Protein AF-A0A117PY84-F1 (afdb_monomer_lite)

Secondary structure (DSSP, 8-state):
------TT-------HHHHHHHHHHHHHHHHHHHHHHHHHHHHTTT-B-TTS-BSS-----PPP-------S---PPPP---PPPP--

Organism: NCBI:txid67386

pLDDT: mean 72.51, std 17.55, range [40.28, 96.12]

Radius of gyration: 22.88 Å; chains: 1; bounding box: 48×20×75 Å

Sequence (88 aa):
MPSVVNADGGIESGSLNDEIVRDGARRMLAAALEAEVNQHIAELASEQDERGHRMVARDGHHRPRTVVRRWSSSPAARPGCRRPRGRG

Foldseek 3Di:
DDDDDDPPRDDVDDDPVNVVVVVVVVVVVVVVVVVVLVVVCVVQVPPADPVRHRPDDDPDDDDDDPPPPDPDDDDDDDDDDDDDDDDD

Structure (mmCIF, N/CA/C/O backbone):
data_AF-A0A117PY84-F1
#
_entry.id   AF-A0A117PY84-F1
#
loop_
_atom_site.group_PDB
_atom_site.id
_atom_site.type_symbol
_atom_site.label_atom_id
_atom_site.label_alt_id
_atom_site.label_comp_id
_atom_site.label_asym_id
_atom_site.label_entity_id
_atom_site.label_seq_id
_atom_site.pdbx_PDB_ins_code
_atom_site.Cartn_x
_atom_site.Cartn_y
_atom_site.Cartn_z
_atom_site.occupancy
_atom_site.B_iso_or_equiv
_atom_site.auth_seq_id
_atom_site.auth_comp_id
_atom_site.auth_asym_id
_atom_site.auth_atom_id
_atom_site.pdbx_PDB_model_num
ATOM 1 N N . MET A 1 1 ? 23.979 4.956 -38.504 1.00 41.78 1 MET A N 1
ATOM 2 C CA . MET A 1 1 ? 24.409 4.705 -37.115 1.00 41.78 1 MET A CA 1
ATOM 3 C C . MET A 1 1 ? 25.310 5.837 -36.643 1.00 41.78 1 MET A C 1
ATOM 5 O O . MET A 1 1 ? 26.483 5.822 -36.992 1.00 41.78 1 MET A O 1
ATOM 9 N N . PRO A 1 2 ? 24.789 6.822 -35.900 1.00 43.06 2 PRO A N 1
ATOM 10 C CA . PRO A 1 2 ? 25.590 7.682 -35.042 1.00 43.06 2 PRO A CA 1
ATOM 11 C C . PRO A 1 2 ? 25.538 7.139 -33.606 1.00 43.06 2 PRO A C 1
ATOM 13 O O . PRO A 1 2 ? 24.482 7.162 -32.982 1.00 43.06 2 PRO A O 1
ATOM 16 N N . SER A 1 3 ? 26.661 6.646 -33.083 1.00 45.97 3 SER A N 1
ATOM 17 C CA . SER A 1 3 ? 26.799 6.462 -31.635 1.00 45.97 3 SER A CA 1
ATOM 18 C C . SER A 1 3 ? 27.442 7.721 -31.076 1.00 45.97 3 SER A C 1
ATOM 20 O O . SER A 1 3 ? 28.582 8.026 -31.423 1.00 45.97 3 SER A O 1
ATOM 22 N N . VAL A 1 4 ? 26.724 8.449 -30.225 1.00 50.56 4 VAL A N 1
ATOM 23 C CA . VAL A 1 4 ? 27.374 9.360 -29.277 1.00 50.56 4 VAL A CA 1
ATOM 24 C C . VAL A 1 4 ? 27.921 8.526 -28.117 1.00 50.56 4 VAL A C 1
ATOM 26 O O . VAL A 1 4 ? 27.392 7.452 -27.824 1.00 50.56 4 VAL A O 1
ATOM 29 N N . VAL A 1 5 ? 29.033 8.975 -27.541 1.00 41.84 5 VAL A N 1
ATOM 30 C CA . VAL A 1 5 ? 29.700 8.355 -26.392 1.00 41.84 5 VAL A CA 1
ATOM 31 C C . VAL A 1 5 ? 30.268 9.496 -25.556 1.00 41.84 5 VAL A C 1
ATOM 33 O O . VAL A 1 5 ? 31.138 10.226 -26.037 1.00 41.84 5 VAL A O 1
ATOM 36 N N . ASN A 1 6 ? 29.789 9.676 -24.327 1.00 51.03 6 ASN A N 1
ATOM 37 C CA . ASN A 1 6 ? 30.382 10.612 -23.381 1.00 51.03 6 ASN A CA 1
ATOM 38 C C . ASN A 1 6 ? 31.631 10.001 -22.730 1.00 51.03 6 ASN A C 1
ATOM 40 O O . ASN A 1 6 ? 31.716 8.799 -22.477 1.00 51.03 6 ASN A O 1
ATOM 44 N N . ALA A 1 7 ? 32.607 10.857 -22.423 1.00 54.88 7 ALA A N 1
ATOM 45 C CA . ALA A 1 7 ? 33.941 10.458 -21.966 1.00 54.88 7 ALA A CA 1
ATOM 46 C C . ALA A 1 7 ? 33.992 9.776 -20.576 1.00 54.88 7 ALA A C 1
ATOM 48 O O . ALA A 1 7 ? 35.072 9.395 -20.136 1.00 54.88 7 ALA A O 1
ATOM 49 N N . ASP A 1 8 ? 32.848 9.619 -19.902 1.00 52.53 8 ASP A N 1
ATOM 50 C CA . ASP A 1 8 ? 32.713 9.055 -18.549 1.00 52.53 8 ASP A CA 1
ATOM 51 C C . ASP A 1 8 ? 32.216 7.588 -18.545 1.00 52.53 8 ASP A C 1
ATOM 53 O O . ASP A 1 8 ? 32.153 6.942 -17.503 1.00 52.53 8 ASP A O 1
ATOM 57 N N . GLY A 1 9 ? 31.848 7.031 -19.710 1.00 47.88 9 GLY A N 1
ATOM 58 C CA . GLY A 1 9 ? 31.443 5.620 -19.856 1.00 47.88 9 GLY A CA 1
ATOM 59 C C . GLY A 1 9 ? 30.083 5.242 -19.242 1.00 47.88 9 GLY A C 1
ATOM 60 O O . GLY A 1 9 ? 29.748 4.059 -19.161 1.00 47.88 9 GLY A O 1
ATOM 61 N N . GLY A 1 10 ? 29.292 6.222 -18.799 1.00 45.66 10 GLY A N 1
ATOM 62 C CA . GLY A 1 10 ? 28.059 6.002 -18.048 1.00 45.66 10 GLY A CA 1
ATOM 63 C C . GLY A 1 10 ? 26.768 6.027 -18.872 1.00 45.66 10 GLY A C 1
ATOM 64 O O . GLY A 1 10 ? 26.195 7.090 -19.079 1.00 45.66 10 GLY A O 1
ATOM 65 N N . ILE A 1 11 ? 26.214 4.850 -19.189 1.00 51.47 11 ILE A N 1
ATOM 66 C CA . ILE A 1 11 ? 24.755 4.608 -19.082 1.00 51.47 11 ILE A CA 1
ATOM 67 C C . ILE A 1 11 ? 23.803 5.406 -19.994 1.00 51.47 11 ILE A C 1
ATOM 69 O O . ILE A 1 11 ? 22.598 5.371 -19.748 1.00 51.47 11 ILE A O 1
ATOM 73 N N . GLU A 1 12 ? 24.284 6.144 -20.996 1.00 56.59 12 GLU A N 1
ATOM 74 C CA . GLU A 1 12 ? 23.550 7.259 -21.636 1.00 56.59 12 GLU A CA 1
ATOM 75 C C . GLU A 1 12 ? 22.376 6.875 -22.563 1.00 56.59 12 GLU A C 1
ATOM 77 O O . GLU A 1 12 ? 21.858 7.690 -23.323 1.00 56.59 12 GLU A O 1
ATOM 82 N N . SER A 1 13 ? 21.896 5.637 -22.464 1.00 55.19 13 SER A N 1
ATOM 83 C CA . SER A 1 13 ? 20.554 5.231 -22.882 1.00 55.19 13 SER A CA 1
ATOM 84 C C . SER A 1 13 ? 20.106 4.035 -22.048 1.00 55.19 13 SER A C 1
ATOM 86 O O . SER A 1 13 ? 20.338 2.882 -22.406 1.00 55.19 13 SER A O 1
ATOM 88 N N . GLY A 1 14 ? 19.422 4.315 -20.935 1.00 60.22 14 GLY A N 1
ATOM 89 C CA . GLY A 1 14 ? 18.515 3.330 -20.357 1.00 60.22 14 GLY A CA 1
ATOM 90 C C . GLY A 1 14 ? 17.445 3.015 -21.398 1.00 60.22 14 GLY A C 1
ATOM 91 O O . GLY A 1 14 ? 16.835 3.934 -21.940 1.00 60.22 14 GLY A O 1
ATOM 92 N N . SER A 1 15 ? 17.241 1.740 -21.709 1.00 79.38 15 SER A N 1
ATOM 93 C CA . SER A 1 15 ? 16.268 1.322 -22.713 1.00 79.38 15 SER A CA 1
ATOM 94 C C . SER A 1 15 ? 14.864 1.794 -22.328 1.00 79.38 15 SER A C 1
ATOM 96 O O . SER A 1 15 ? 14.536 1.880 -21.144 1.00 79.38 15 SER A O 1
ATOM 98 N N . LEU A 1 16 ? 13.985 1.983 -23.318 1.00 85.25 16 LEU A N 1
ATOM 99 C CA . LEU A 1 16 ? 12.544 2.145 -23.086 1.00 85.25 16 LEU A CA 1
ATOM 100 C C . LEU A 1 16 ? 11.998 1.035 -22.161 1.00 85.25 16 LEU A C 1
ATOM 102 O O . LEU A 1 16 ? 11.111 1.273 -21.345 1.00 85.25 16 LEU A O 1
ATOM 106 N N . ASN A 1 17 ? 12.578 -0.169 -22.237 1.00 90.50 17 ASN A N 1
ATOM 107 C CA . ASN A 1 17 ? 12.262 -1.266 -21.326 1.00 90.50 17 ASN A CA 1
ATOM 108 C C . ASN A 1 17 ? 12.683 -0.968 -19.871 1.00 90.50 17 ASN A C 1
ATOM 110 O O . ASN A 1 17 ? 11.882 -1.161 -18.961 1.00 90.50 17 ASN A O 1
ATOM 114 N N . ASP A 1 18 ? 13.880 -0.417 -19.646 1.00 86.75 18 ASP A N 1
ATOM 115 C CA . ASP A 1 18 ? 14.357 -0.027 -18.312 1.00 86.75 18 ASP A CA 1
ATOM 116 C C . ASP A 1 18 ? 13.518 1.104 -17.698 1.00 86.75 18 ASP A C 1
ATOM 118 O O . ASP A 1 18 ? 13.348 1.164 -16.480 1.00 86.75 18 ASP A O 1
ATOM 122 N N . GLU A 1 19 ? 12.994 2.021 -18.515 1.00 88.50 19 GLU A N 1
ATOM 123 C CA . GLU A 1 19 ? 12.081 3.071 -18.049 1.00 88.50 19 GLU A CA 1
ATOM 124 C C . GLU A 1 19 ? 10.734 2.497 -17.600 1.00 88.50 19 GLU A C 1
ATOM 126 O O . GLU A 1 19 ? 10.262 2.826 -16.508 1.00 88.50 19 GLU A O 1
ATOM 131 N N . ILE A 1 20 ? 10.164 1.579 -18.390 1.00 91.81 20 ILE A N 1
ATOM 132 C CA . ILE A 1 20 ? 8.938 0.842 -18.052 1.00 91.81 20 ILE A CA 1
ATOM 133 C C . ILE A 1 20 ? 9.142 0.010 -16.777 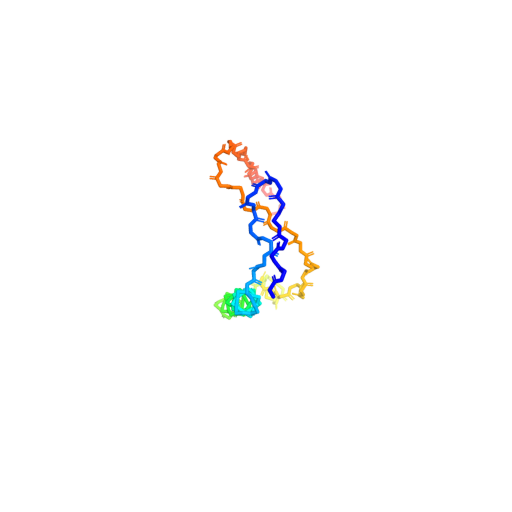1.00 91.81 20 ILE A C 1
ATOM 135 O O . ILE A 1 20 ? 8.307 0.064 -15.873 1.00 91.81 20 ILE A O 1
ATOM 139 N N . VAL A 1 21 ? 10.267 -0.702 -16.651 1.00 95.25 21 VAL A N 1
ATOM 140 C CA . VAL A 1 21 ? 10.619 -1.474 -15.447 1.00 95.25 21 VAL A CA 1
ATOM 141 C C . VAL A 1 21 ? 10.793 -0.555 -14.234 1.00 95.25 21 VAL A C 1
ATOM 143 O O . VAL A 1 21 ? 10.283 -0.869 -13.157 1.00 95.25 21 VAL A O 1
ATOM 146 N N . ARG A 1 22 ? 11.440 0.610 -14.386 1.00 90.31 22 ARG A N 1
ATOM 147 C CA . ARG A 1 22 ? 11.573 1.596 -13.300 1.00 90.31 22 ARG A CA 1
ATOM 148 C C . ARG A 1 22 ? 10.230 2.191 -12.874 1.00 90.31 22 ARG A C 1
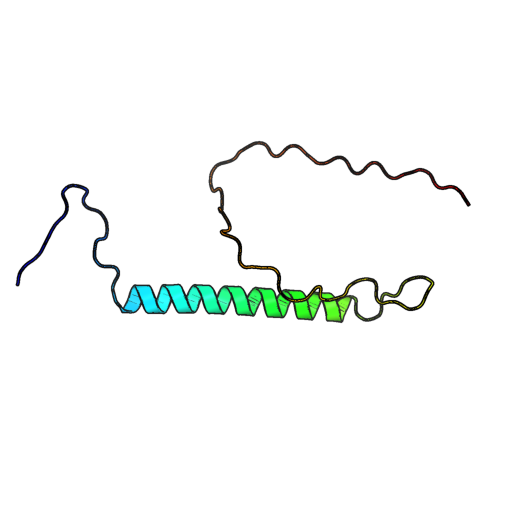ATOM 150 O O . ARG A 1 22 ? 10.036 2.375 -11.673 1.00 90.31 22 ARG A O 1
ATOM 157 N N . ASP A 1 23 ? 9.300 2.475 -13.789 1.00 93.44 23 ASP A N 1
ATOM 158 C CA . ASP A 1 23 ? 7.971 2.966 -13.394 1.00 93.44 23 ASP A CA 1
ATOM 159 C C . ASP A 1 23 ? 7.099 1.870 -12.778 1.00 93.44 23 ASP A C 1
ATOM 161 O O . ASP A 1 23 ? 6.484 2.091 -11.735 1.00 93.44 23 ASP A O 1
ATOM 165 N N . GLY A 1 24 ? 7.127 0.661 -13.346 1.00 96.00 24 GLY A N 1
ATOM 166 C CA . GLY A 1 24 ? 6.493 -0.520 -12.765 1.00 96.00 24 GLY A CA 1
ATOM 167 C C . GLY A 1 24 ? 6.972 -0.774 -11.335 1.00 96.00 24 GLY A C 1
ATOM 168 O O . GLY A 1 24 ? 6.151 -0.919 -10.433 1.00 96.00 24 GLY A O 1
ATOM 169 N N . ALA A 1 25 ? 8.285 -0.725 -11.088 1.00 95.25 25 ALA A N 1
ATOM 170 C CA . ALA A 1 25 ? 8.857 -0.863 -9.750 1.00 95.25 25 ALA A CA 1
ATOM 171 C C . ALA A 1 25 ? 8.379 0.235 -8.780 1.00 95.25 25 ALA A C 1
ATOM 173 O O . ALA A 1 25 ? 7.994 -0.080 -7.654 1.00 95.25 25 ALA A O 1
ATOM 174 N N . ARG A 1 26 ? 8.333 1.509 -9.206 1.00 92.50 26 ARG A N 1
ATOM 175 C CA . ARG A 1 26 ? 7.776 2.608 -8.389 1.00 92.50 26 ARG A CA 1
ATOM 176 C C . ARG A 1 26 ? 6.307 2.365 -8.034 1.00 92.50 26 ARG A C 1
ATOM 178 O O . ARG A 1 26 ? 5.931 2.516 -6.874 1.00 92.50 26 ARG A O 1
ATOM 185 N N . ARG A 1 27 ? 5.490 1.964 -9.015 1.00 94.25 27 ARG A N 1
ATOM 186 C CA . ARG A 1 27 ? 4.057 1.674 -8.837 1.00 94.25 27 ARG A CA 1
ATOM 187 C C . ARG A 1 27 ? 3.817 0.480 -7.915 1.00 94.25 27 ARG A C 1
ATOM 189 O O . ARG A 1 27 ? 2.975 0.574 -7.031 1.00 94.25 27 ARG A O 1
ATOM 196 N N . MET A 1 28 ? 4.572 -0.609 -8.080 1.00 96.12 28 MET A N 1
ATOM 197 C CA . MET A 1 28 ? 4.473 -1.795 -7.221 1.00 96.12 28 MET A CA 1
ATOM 198 C C . MET A 1 28 ? 4.872 -1.488 -5.774 1.00 96.12 28 MET A C 1
ATOM 200 O O . MET A 1 28 ? 4.161 -1.889 -4.860 1.00 96.12 28 MET A O 1
ATOM 204 N N . LEU A 1 29 ? 5.955 -0.732 -5.552 1.00 93.94 29 LEU A N 1
ATOM 205 C CA . LEU A 1 29 ? 6.365 -0.319 -4.204 1.00 93.94 29 LEU A CA 1
ATOM 206 C C . LEU A 1 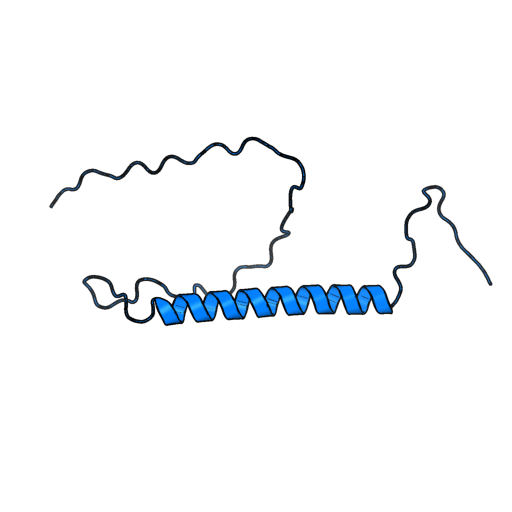29 ? 5.328 0.595 -3.536 1.00 93.94 29 LEU A C 1
ATOM 208 O O . LEU A 1 29 ? 5.049 0.428 -2.352 1.00 93.94 29 LEU A O 1
ATOM 212 N N . ALA A 1 30 ? 4.720 1.518 -4.288 1.00 91.38 30 ALA A N 1
ATOM 213 C CA . ALA A 1 30 ? 3.616 2.328 -3.779 1.00 91.38 30 ALA A CA 1
ATOM 214 C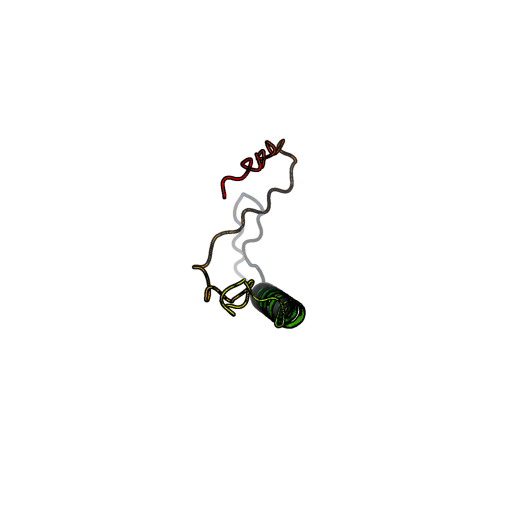 C . ALA A 1 30 ? 2.400 1.458 -3.413 1.00 91.38 30 ALA A C 1
ATOM 216 O O . ALA A 1 30 ? 1.882 1.577 -2.309 1.00 91.38 30 ALA A O 1
ATOM 217 N N . ALA A 1 31 ? 1.984 0.540 -4.293 1.00 93.50 31 ALA A N 1
ATOM 218 C CA . ALA A 1 31 ? 0.845 -0.346 -4.044 1.00 93.50 31 ALA A CA 1
ATOM 219 C C . ALA A 1 31 ? 1.072 -1.306 -2.857 1.00 93.50 31 ALA A C 1
ATOM 221 O O . ALA A 1 31 ? 0.132 -1.597 -2.122 1.00 93.50 31 ALA A O 1
ATOM 222 N N . ALA A 1 32 ? 2.310 -1.763 -2.641 1.00 95.31 32 ALA A N 1
ATOM 223 C CA . ALA A 1 32 ? 2.674 -2.594 -1.495 1.00 95.31 32 ALA A CA 1
ATOM 224 C C . ALA A 1 32 ? 2.557 -1.827 -0.167 1.00 95.31 32 ALA A C 1
ATOM 226 O O . ALA A 1 32 ? 1.906 -2.312 0.754 1.00 95.31 32 ALA A O 1
ATOM 227 N N . LEU A 1 33 ? 3.106 -0.607 -0.093 1.00 91.06 33 LEU A N 1
ATOM 228 C CA . LEU A 1 33 ? 2.984 0.264 1.087 1.00 91.06 33 LEU A CA 1
ATOM 229 C C . LEU A 1 33 ? 1.522 0.645 1.374 1.00 91.06 33 LEU A C 1
ATOM 231 O O . LEU A 1 33 ? 1.102 0.707 2.525 1.00 91.06 33 LEU A O 1
ATOM 235 N N . GLU A 1 34 ? 0.728 0.877 0.327 1.00 90.75 34 GLU A N 1
ATOM 236 C CA . GLU A 1 34 ? -0.712 1.126 0.439 1.00 90.75 34 GLU A CA 1
ATOM 237 C C . GLU A 1 34 ? -1.469 -0.080 1.019 1.00 90.75 34 GLU A C 1
ATOM 239 O O . GLU A 1 34 ? -2.337 0.092 1.877 1.00 90.75 34 GLU A O 1
ATOM 244 N N . ALA A 1 35 ? -1.124 -1.304 0.604 1.00 93.56 35 ALA A N 1
ATOM 245 C CA . ALA A 1 35 ? -1.693 -2.527 1.167 1.00 93.56 35 ALA A CA 1
ATOM 246 C C . ALA A 1 35 ? -1.274 -2.741 2.634 1.00 93.56 35 ALA A C 1
ATOM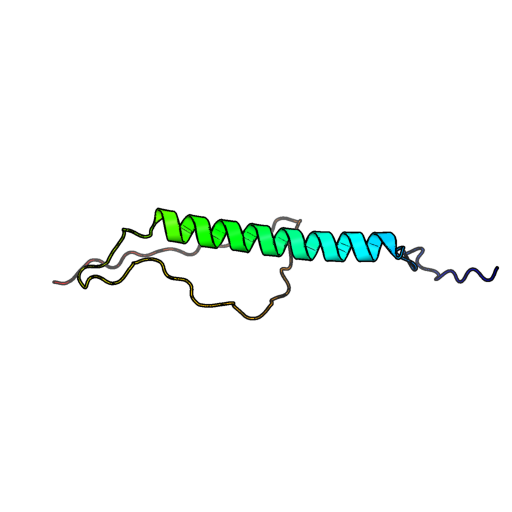 248 O O . ALA A 1 35 ? -2.131 -3.029 3.466 1.00 93.56 35 ALA A O 1
ATOM 249 N N . GLU A 1 36 ? 0.005 -2.534 2.961 1.00 93.44 36 GLU A N 1
ATOM 250 C CA . GLU A 1 36 ? 0.564 -2.642 4.318 1.00 93.44 36 GLU A CA 1
ATOM 251 C C . GLU A 1 36 ? -0.122 -1.672 5.298 1.00 93.44 36 GLU A C 1
ATOM 253 O O . GLU A 1 36 ? -0.598 -2.084 6.356 1.00 93.44 36 GLU A O 1
ATOM 258 N N . VAL A 1 37 ? -0.272 -0.398 4.914 1.00 91.81 37 VAL A N 1
ATOM 259 C CA . VAL A 1 37 ? -0.990 0.614 5.710 1.00 91.81 37 VAL A CA 1
ATOM 260 C C . VAL A 1 37 ? -2.452 0.217 5.931 1.00 91.81 37 VAL A C 1
ATOM 262 O O . VAL A 1 37 ? -2.958 0.323 7.049 1.00 91.81 37 VAL A O 1
ATOM 265 N N . ASN A 1 38 ? -3.138 -0.265 4.892 1.00 90.50 38 ASN A N 1
ATOM 266 C CA . ASN A 1 38 ? -4.539 -0.668 5.005 1.00 90.50 38 ASN A CA 1
ATOM 267 C C . ASN A 1 38 ? -4.715 -1.929 5.875 1.00 90.50 38 ASN A C 1
ATOM 269 O O . ASN A 1 38 ? -5.678 -1.993 6.639 1.00 90.50 38 ASN A O 1
ATOM 273 N N . GLN A 1 39 ? -3.784 -2.891 5.817 1.00 93.81 39 GLN A N 1
ATOM 274 C CA . GLN A 1 39 ? -3.761 -4.050 6.716 1.00 93.81 39 GLN A CA 1
ATOM 275 C C . GLN A 1 39 ? -3.557 -3.610 8.172 1.00 93.81 39 GLN A C 1
ATOM 277 O O . GLN A 1 39 ? -4.346 -3.989 9.034 1.00 93.81 39 GLN A O 1
ATOM 282 N N . HIS A 1 40 ? -2.572 -2.753 8.443 1.00 89.69 40 HIS A N 1
ATOM 283 C CA . HIS A 1 40 ? -2.272 -2.276 9.796 1.00 89.69 40 HIS A CA 1
ATOM 284 C C . HIS A 1 40 ? -3.459 -1.533 10.443 1.00 89.69 40 HIS A C 1
ATOM 286 O O . HIS A 1 40 ? -3.777 -1.737 11.614 1.00 89.69 40 HIS A O 1
ATOM 292 N N . ILE A 1 41 ? -4.181 -0.717 9.663 1.00 89.69 41 ILE A N 1
ATOM 293 C CA . ILE A 1 41 ? -5.410 -0.040 10.117 1.00 89.69 41 ILE A CA 1
ATOM 294 C C . ILE A 1 41 ? -6.560 -1.034 10.352 1.00 89.69 41 ILE A C 1
ATOM 296 O O . ILE A 1 41 ? -7.418 -0.774 11.197 1.00 89.69 41 ILE A O 1
ATOM 300 N N . ALA A 1 42 ? -6.610 -2.148 9.614 1.00 89.56 42 ALA A N 1
ATOM 301 C CA . ALA A 1 42 ? -7.614 -3.195 9.801 1.00 89.56 42 ALA A CA 1
ATOM 302 C C . ALA A 1 42 ? -7.341 -4.039 11.059 1.00 89.56 42 ALA A C 1
ATOM 304 O O . ALA A 1 42 ? -8.269 -4.306 11.818 1.00 89.56 42 ALA A O 1
ATOM 305 N N . GLU A 1 43 ? -6.079 -4.393 11.316 1.00 91.06 43 GLU A N 1
ATOM 306 C CA . GLU A 1 43 ? -5.636 -5.090 12.534 1.00 91.06 43 GLU A CA 1
ATOM 307 C C . GLU A 1 43 ? -5.947 -4.274 13.798 1.00 91.06 43 GLU A C 1
ATOM 309 O O . GLU A 1 43 ? -6.464 -4.810 14.775 1.00 91.06 43 GLU A O 1
ATOM 314 N N . LEU A 1 44 ? -5.716 -2.958 13.750 1.00 87.31 44 LEU A N 1
ATOM 315 C CA . LEU A 1 44 ? -5.971 -2.025 14.854 1.00 87.31 44 LEU A CA 1
ATOM 316 C C . LEU A 1 44 ? -7.369 -1.378 14.794 1.00 87.31 44 LEU A C 1
ATOM 318 O O . LEU A 1 44 ? -7.647 -0.412 15.508 1.00 87.31 44 LEU A O 1
ATOM 322 N N . ALA A 1 45 ? -8.283 -1.889 13.960 1.00 84.31 45 ALA A N 1
ATOM 323 C CA . ALA A 1 45 ? -9.581 -1.254 13.719 1.00 84.31 45 ALA A CA 1
ATOM 324 C C . ALA A 1 45 ? -10.491 -1.198 14.960 1.00 84.31 45 ALA A C 1
ATOM 326 O O . ALA A 1 45 ? -11.362 -0.321 15.038 1.00 84.31 45 ALA A O 1
ATOM 327 N N . SER A 1 46 ? -10.291 -2.138 15.887 1.00 84.44 46 SER A N 1
ATOM 328 C CA . SER A 1 46 ? -11.001 -2.286 17.160 1.00 84.44 46 SER A CA 1
ATOM 329 C C . SER A 1 46 ? -10.358 -1.544 18.333 1.00 84.44 46 SER A C 1
ATOM 331 O O . SER A 1 46 ? -11.025 -1.377 19.352 1.00 84.44 46 SER A O 1
ATOM 333 N N . GLU A 1 47 ? -9.103 -1.096 18.222 1.00 85.06 47 GLU A N 1
ATOM 334 C CA . GLU A 1 47 ? -8.438 -0.356 19.301 1.00 85.06 47 GLU A CA 1
ATOM 335 C C . GLU A 1 47 ? -8.932 1.094 19.332 1.00 85.06 47 GLU A C 1
ATOM 337 O O . GLU A 1 47 ? -8.726 1.872 18.395 1.00 85.06 47 GLU A O 1
ATOM 342 N N . GLN A 1 48 ? -9.621 1.447 20.417 1.00 83.94 48 GLN A N 1
ATOM 343 C CA . GLN A 1 48 ? -10.216 2.760 20.649 1.00 83.94 48 GLN A CA 1
ATOM 344 C C . GLN A 1 48 ? -9.698 3.351 21.960 1.00 83.94 48 GLN A C 1
ATOM 346 O O . GLN A 1 48 ? -9.416 2.619 22.909 1.00 83.94 48 GLN A O 1
ATOM 351 N N . ASP A 1 49 ? -9.583 4.675 22.007 1.00 79.44 49 ASP A N 1
ATOM 352 C CA . ASP A 1 49 ? -9.265 5.409 23.226 1.00 79.44 49 ASP A CA 1
ATOM 353 C C . ASP A 1 49 ? -10.460 5.461 24.201 1.00 79.44 49 ASP A C 1
ATOM 355 O O . ASP A 1 49 ? -11.574 5.020 23.908 1.00 79.44 49 ASP A O 1
ATOM 359 N N . GLU A 1 50 ? -10.240 6.067 25.369 1.00 80.06 50 GLU A N 1
ATOM 360 C CA . GLU A 1 50 ? -11.246 6.271 26.426 1.00 80.06 50 GLU A CA 1
ATOM 361 C C . GLU A 1 50 ? -12.466 7.116 25.986 1.00 80.06 50 GLU A C 1
ATOM 363 O O . GLU A 1 50 ? -13.402 7.307 26.762 1.00 80.06 50 GLU A O 1
ATOM 368 N N . ARG A 1 51 ? -12.462 7.649 24.756 1.00 80.19 51 ARG A N 1
ATOM 369 C CA . ARG A 1 51 ? -13.504 8.500 24.162 1.00 80.19 51 ARG A CA 1
ATOM 370 C C . ARG A 1 51 ? -14.189 7.840 22.957 1.00 80.19 51 ARG A C 1
ATOM 372 O O . ARG A 1 51 ? -15.087 8.446 22.374 1.00 80.19 51 ARG A O 1
ATOM 379 N N . GLY A 1 52 ? -13.798 6.616 22.592 1.00 78.94 52 GLY A N 1
ATOM 380 C CA . GLY A 1 52 ? -14.332 5.888 21.436 1.00 78.94 52 GLY A CA 1
ATOM 381 C C . GLY A 1 52 ? -13.721 6.302 20.091 1.00 78.94 52 GLY A C 1
ATOM 382 O O . GLY A 1 52 ? -14.291 6.019 19.036 1.00 78.94 52 GLY A O 1
ATOM 383 N N . HIS A 1 53 ? -12.579 6.994 20.085 1.00 80.19 53 HIS A N 1
ATOM 384 C CA . HIS A 1 53 ? -11.839 7.306 18.863 1.00 80.19 53 HIS A CA 1
ATOM 385 C C . HIS A 1 53 ? -10.847 6.180 18.553 1.00 80.19 53 HIS A C 1
ATOM 387 O O . HIS A 1 53 ? -10.093 5.762 19.428 1.00 80.19 53 HIS A O 1
ATOM 393 N N . ARG A 1 54 ? -10.806 5.690 17.306 1.00 81.88 54 ARG A N 1
ATOM 394 C CA . ARG A 1 54 ? -9.826 4.666 16.902 1.00 81.88 54 ARG A CA 1
ATOM 395 C C . ARG A 1 54 ? -8.400 5.199 17.071 1.00 81.88 54 ARG A C 1
ATOM 397 O O . ARG A 1 54 ? -8.087 6.271 16.558 1.00 81.88 54 ARG A O 1
ATOM 404 N N . MET A 1 55 ? -7.536 4.425 17.726 1.00 80.06 55 MET A N 1
ATOM 405 C CA . MET A 1 55 ? -6.170 4.843 18.063 1.00 80.06 55 MET A CA 1
ATOM 406 C C . MET A 1 55 ? -5.242 4.988 16.848 1.00 80.06 55 MET A C 1
ATOM 408 O O . MET A 1 55 ? -4.303 5.779 16.895 1.00 80.06 55 MET A O 1
ATOM 412 N N . VAL A 1 56 ? -5.506 4.259 15.756 1.00 80.25 56 VAL A N 1
ATOM 413 C CA . VAL A 1 56 ? -4.768 4.372 14.488 1.00 80.25 56 VAL A CA 1
ATOM 414 C C . VAL A 1 56 ? -5.725 4.684 13.339 1.00 80.25 56 VAL A C 1
ATOM 416 O O . VAL A 1 56 ? -6.621 3.906 13.010 1.00 80.25 56 VAL A O 1
ATOM 419 N N . ALA A 1 57 ? -5.513 5.839 12.712 1.00 80.69 57 ALA A N 1
ATOM 420 C CA . ALA A 1 57 ? -6.254 6.325 11.556 1.00 80.69 57 ALA A CA 1
ATOM 421 C C . ALA A 1 57 ? -5.297 6.650 10.397 1.00 80.69 57 ALA A C 1
ATOM 423 O O . ALA A 1 57 ? -4.077 6.679 10.559 1.00 80.69 57 ALA A O 1
ATOM 424 N N . ARG A 1 58 ? -5.854 6.877 9.204 1.00 80.56 58 ARG A N 1
ATOM 425 C CA . ARG A 1 58 ? -5.078 7.210 8.006 1.00 80.56 58 ARG A CA 1
ATOM 426 C C . ARG A 1 58 ? -4.993 8.724 7.822 1.00 80.56 58 ARG A C 1
ATOM 428 O O . ARG A 1 58 ? -5.945 9.324 7.327 1.00 80.56 58 ARG A O 1
ATOM 435 N N . ASP A 1 59 ? -3.835 9.313 8.114 1.00 78.56 59 ASP A N 1
ATOM 436 C CA . ASP A 1 59 ? -3.550 10.756 7.969 1.00 78.56 59 ASP A CA 1
ATOM 437 C C . ASP A 1 59 ? -3.380 11.216 6.496 1.00 78.56 59 ASP A C 1
ATOM 439 O O . ASP A 1 59 ? -2.490 11.993 6.138 1.00 78.56 59 ASP A O 1
ATOM 443 N N . GLY A 1 60 ? -4.243 10.722 5.602 1.00 76.69 60 GLY A N 1
ATOM 444 C CA . GLY A 1 60 ? -4.234 11.009 4.168 1.00 76.69 60 GLY A CA 1
ATOM 445 C C . GLY A 1 60 ? -3.026 10.421 3.429 1.00 76.69 60 GLY A C 1
ATOM 446 O O . GLY A 1 60 ? -2.538 9.341 3.757 1.00 76.69 60 GLY A O 1
ATOM 447 N N . HIS A 1 61 ? -2.559 11.131 2.397 1.00 70.06 61 HIS A N 1
ATOM 448 C CA . HIS A 1 61 ? -1.269 10.871 1.754 1.00 70.06 61 HIS A CA 1
ATOM 449 C C . HIS A 1 61 ? -0.321 12.032 2.055 1.00 70.06 61 HIS A C 1
ATOM 451 O O . HIS A 1 61 ? -0.608 13.191 1.743 1.00 70.06 61 HIS A O 1
ATOM 457 N N . HIS A 1 62 ? 0.844 11.731 2.620 1.00 64.56 62 HIS A N 1
ATOM 458 C CA . HIS A 1 62 ? 1.900 12.725 2.766 1.00 64.56 62 HIS A CA 1
ATOM 459 C C . HIS A 1 62 ? 2.477 13.122 1.395 1.00 64.56 62 HIS A C 1
ATOM 461 O O . HIS A 1 62 ? 2.537 12.303 0.478 1.00 64.56 62 HIS A O 1
ATOM 467 N N . ARG A 1 63 ? 2.955 14.372 1.260 1.00 66.19 63 ARG A N 1
ATOM 468 C CA . ARG A 1 63 ? 3.667 14.823 0.047 1.00 66.19 63 ARG A CA 1
ATOM 469 C C . ARG A 1 63 ? 4.808 13.849 -0.291 1.00 66.19 63 ARG A C 1
ATOM 471 O O . ARG A 1 63 ? 5.497 13.425 0.641 1.00 66.19 63 ARG A O 1
ATOM 478 N N . PRO A 1 64 ? 5.061 13.541 -1.578 1.00 67.38 64 PRO A N 1
ATOM 479 C CA . PRO A 1 64 ? 6.182 12.692 -1.967 1.00 67.38 64 PRO A CA 1
ATOM 480 C C . PRO A 1 64 ? 7.504 13.301 -1.482 1.00 67.38 64 PRO A C 1
ATOM 482 O O . PRO A 1 64 ? 7.730 14.506 -1.606 1.00 67.38 64 PRO A O 1
ATOM 485 N N . ARG A 1 65 ? 8.373 12.463 -0.909 1.00 72.00 65 ARG A N 1
ATOM 486 C CA . ARG A 1 65 ? 9.695 12.848 -0.395 1.00 72.00 65 ARG A CA 1
ATOM 487 C C . ARG A 1 65 ? 10.757 11.937 -1.004 1.00 72.00 65 ARG A C 1
ATOM 489 O O . ARG A 1 65 ? 10.548 10.730 -1.097 1.00 72.00 65 ARG A O 1
ATOM 496 N N . THR A 1 66 ? 11.904 12.496 -1.378 1.00 62.66 66 THR A N 1
ATOM 497 C CA . THR A 1 66 ? 13.041 11.719 -1.892 1.00 62.66 66 THR A CA 1
ATOM 498 C C . THR A 1 66 ? 13.641 10.867 -0.772 1.00 62.66 66 THR A C 1
ATOM 500 O O . THR A 1 66 ? 14.349 11.378 0.095 1.00 62.66 66 THR A O 1
ATOM 503 N N . VAL A 1 67 ? 13.363 9.562 -0.777 1.00 68.12 67 VAL A N 1
ATOM 504 C CA . VAL A 1 67 ? 13.915 8.620 0.207 1.00 68.12 67 VAL A CA 1
ATOM 505 C C . VAL A 1 67 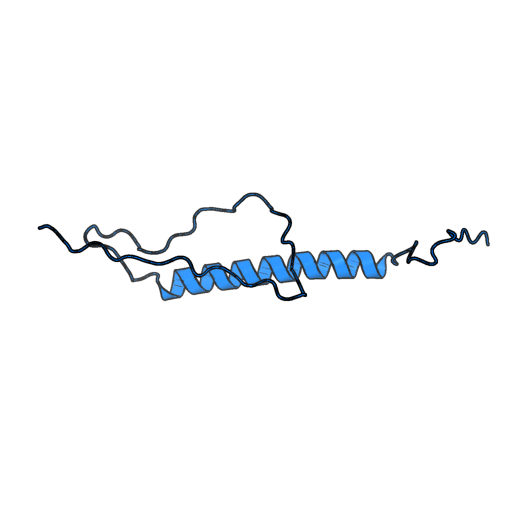? 15.374 8.316 -0.139 1.00 68.12 67 VAL A C 1
ATOM 507 O O . VAL A 1 67 ? 15.673 7.460 -0.972 1.00 68.12 67 VAL A O 1
ATOM 510 N N . VAL A 1 68 ? 16.303 9.013 0.518 1.00 64.19 68 VAL A N 1
ATOM 511 C CA . VAL A 1 68 ? 17.743 8.742 0.402 1.00 64.19 68 VAL A CA 1
ATOM 512 C C . VAL A 1 68 ? 18.081 7.464 1.177 1.00 64.19 68 VAL A C 1
ATOM 514 O O . VAL A 1 68 ? 18.397 7.495 2.366 1.00 64.19 68 VAL A O 1
ATOM 517 N N . ARG A 1 69 ? 18.013 6.315 0.495 1.00 50.06 69 ARG A N 1
ATOM 518 C CA . ARG A 1 69 ? 18.433 5.012 1.034 1.00 50.06 69 ARG A CA 1
ATOM 519 C C . ARG A 1 69 ? 19.955 4.982 1.220 1.00 50.06 69 ARG A C 1
ATOM 521 O O . ARG A 1 69 ? 20.694 4.609 0.311 1.00 50.06 69 ARG A O 1
ATOM 528 N N . ARG A 1 70 ? 20.425 5.377 2.406 1.00 54.19 70 ARG A N 1
ATOM 529 C CA . ARG A 1 70 ? 21.844 5.322 2.787 1.00 54.19 70 ARG A CA 1
ATOM 530 C C . ARG A 1 70 ? 22.293 3.861 2.922 1.00 54.19 70 ARG A C 1
ATOM 532 O O . ARG A 1 70 ? 21.854 3.170 3.832 1.00 54.19 70 ARG A O 1
ATOM 539 N N . TRP A 1 71 ? 23.151 3.400 2.012 1.00 50.41 71 TRP A N 1
ATOM 540 C CA . TRP A 1 71 ? 23.658 2.018 2.001 1.00 50.41 71 TRP A CA 1
ATOM 541 C C . TRP A 1 71 ? 24.838 1.796 2.961 1.00 50.41 71 TRP A C 1
ATOM 543 O O . TRP A 1 71 ? 24.977 0.722 3.535 1.00 50.41 71 TRP A O 1
ATOM 553 N N . SER A 1 72 ? 25.680 2.812 3.174 1.00 40.28 72 SER A N 1
ATOM 554 C CA . SER A 1 72 ? 26.782 2.750 4.139 1.00 40.28 72 SER A CA 1
ATOM 555 C C . SER A 1 72 ? 26.331 3.156 5.544 1.00 40.28 72 SER A C 1
ATOM 557 O O . SER A 1 72 ? 25.509 4.063 5.724 1.00 40.28 72 SER A O 1
ATOM 559 N N . SER A 1 73 ? 26.901 2.510 6.558 1.00 52.72 73 SER A N 1
ATOM 560 C CA . SER A 1 73 ? 26.598 2.774 7.962 1.00 52.72 73 SER A CA 1
ATOM 561 C C . SER A 1 73 ? 26.985 4.200 8.378 1.00 52.72 73 SER A C 1
ATOM 563 O O . SER A 1 73 ? 28.110 4.658 8.190 1.00 52.72 73 SER A O 1
ATOM 565 N N . SER A 1 74 ? 26.033 4.901 8.991 1.00 52.19 74 SER A N 1
ATOM 566 C CA . SER A 1 74 ? 26.302 6.004 9.916 1.00 52.19 74 SER A CA 1
ATOM 567 C C . SER A 1 74 ? 25.692 5.634 11.267 1.00 52.19 74 SER A C 1
ATOM 569 O O . SER A 1 74 ? 24.602 5.058 11.283 1.00 52.19 74 SER A O 1
ATOM 571 N N . PRO A 1 75 ? 26.350 5.949 12.395 1.00 52.16 75 PRO A N 1
ATOM 572 C CA . PRO A 1 75 ? 25.788 5.688 13.712 1.00 52.16 75 PRO A CA 1
ATOM 573 C C . PRO A 1 75 ? 24.543 6.557 13.927 1.00 52.16 75 PRO A C 1
ATOM 575 O O . PRO A 1 75 ? 24.631 7.780 14.028 1.00 52.16 75 PRO A O 1
ATOM 578 N N . ALA A 1 76 ? 23.372 5.924 13.994 1.00 64.94 76 ALA A N 1
ATOM 579 C CA . ALA A 1 76 ? 22.133 6.601 14.346 1.00 64.94 76 ALA A CA 1
ATOM 580 C C . ALA A 1 76 ? 22.091 6.850 15.862 1.00 64.94 76 ALA A C 1
ATOM 582 O O . ALA A 1 76 ? 22.093 5.906 16.657 1.00 64.94 76 ALA A O 1
ATOM 583 N N . ALA A 1 77 ? 22.034 8.118 16.273 1.00 65.38 77 ALA A N 1
ATOM 584 C CA . ALA A 1 77 ? 21.786 8.468 17.667 1.00 65.38 77 ALA A CA 1
ATOM 585 C C . ALA A 1 77 ? 20.385 7.982 18.078 1.00 65.38 77 ALA A C 1
ATOM 587 O O . ALA A 1 77 ? 19.398 8.284 17.408 1.00 65.38 77 ALA A O 1
ATOM 588 N N . ARG A 1 78 ? 20.289 7.217 19.172 1.00 60.69 78 ARG A N 1
ATOM 589 C CA . ARG A 1 78 ? 19.014 6.657 19.652 1.00 60.69 78 ARG A CA 1
ATOM 590 C C . ARG A 1 78 ? 18.164 7.773 20.286 1.00 60.69 78 ARG A C 1
ATOM 592 O O . ARG A 1 78 ? 18.592 8.303 21.313 1.00 60.69 78 ARG A O 1
ATOM 599 N N . PRO A 1 79 ? 16.976 8.123 19.756 1.00 63.69 79 PRO A N 1
ATOM 600 C CA . PRO A 1 79 ? 16.080 9.054 20.436 1.00 63.69 79 PRO A CA 1
ATOM 601 C C . PRO A 1 79 ? 15.561 8.417 21.734 1.00 63.69 79 PRO A C 1
ATOM 603 O O . PRO A 1 79 ? 15.018 7.313 21.732 1.00 63.69 79 PRO A O 1
ATOM 606 N N . GLY A 1 80 ? 15.765 9.096 22.864 1.00 71.31 80 GLY A N 1
ATOM 607 C CA . GLY A 1 80 ? 15.419 8.577 24.187 1.00 71.31 80 GLY A CA 1
ATOM 608 C C . GLY A 1 80 ? 13.982 8.896 24.596 1.00 71.31 80 GLY A C 1
ATOM 609 O O . GLY A 1 80 ? 13.698 10.010 25.034 1.00 71.31 80 GLY A O 1
ATOM 610 N N . CYS A 1 81 ? 13.082 7.913 24.535 1.00 47.84 81 CYS A N 1
ATOM 611 C CA . CYS A 1 81 ? 11.707 8.050 25.023 1.00 47.84 81 CYS A CA 1
ATOM 612 C C . CYS A 1 81 ? 11.646 8.100 26.564 1.00 47.84 81 CYS A C 1
ATOM 614 O O . CYS A 1 81 ? 11.437 7.084 27.230 1.00 47.84 81 CYS A O 1
ATOM 616 N N . ARG A 1 82 ? 11.789 9.292 27.158 1.00 62.09 82 ARG A N 1
ATOM 617 C CA . ARG A 1 82 ? 11.478 9.514 28.580 1.00 62.09 82 ARG A CA 1
ATOM 618 C C . ARG A 1 82 ? 9.957 9.475 28.777 1.00 62.09 82 ARG A C 1
ATOM 620 O O . ARG A 1 82 ? 9.279 10.457 28.493 1.00 62.09 82 ARG A O 1
ATOM 627 N N . ARG A 1 83 ? 9.428 8.372 29.321 1.00 54.56 83 ARG A N 1
ATOM 628 C CA . ARG A 1 83 ? 8.044 8.329 29.831 1.00 54.56 83 ARG A CA 1
ATOM 629 C C . ARG A 1 83 ? 7.866 9.408 30.918 1.00 54.56 83 ARG A C 1
ATOM 631 O O . ARG A 1 83 ? 8.653 9.408 31.872 1.00 54.56 83 ARG A O 1
ATOM 638 N N . PRO A 1 84 ? 6.871 10.309 30.825 1.00 62.38 84 PRO A N 1
ATOM 639 C CA . PRO A 1 84 ? 6.491 11.138 31.961 1.00 62.38 84 PRO A CA 1
ATOM 640 C C . PRO A 1 84 ? 5.926 10.240 33.071 1.00 62.38 84 PRO A C 1
ATOM 642 O O . PRO A 1 84 ? 5.221 9.269 32.797 1.00 62.38 84 PRO A O 1
ATOM 645 N N . ARG A 1 85 ? 6.238 10.553 34.333 1.00 56.56 85 ARG A N 1
ATOM 646 C CA . ARG A 1 85 ? 5.502 9.988 35.475 1.00 56.56 85 ARG A CA 1
ATOM 647 C C . ARG A 1 85 ? 4.169 10.737 35.579 1.00 56.56 85 ARG A C 1
ATOM 649 O O . ARG A 1 85 ? 4.153 11.951 35.394 1.00 56.56 85 ARG A O 1
ATOM 656 N N . GLY A 1 86 ? 3.080 9.999 35.794 1.00 51.19 86 GLY A N 1
ATOM 657 C CA . GLY A 1 86 ? 1.711 10.514 35.687 1.00 51.19 86 GLY A CA 1
ATOM 658 C C . GLY A 1 86 ? 1.322 11.534 36.760 1.00 51.19 86 GLY A C 1
ATOM 659 O O . GLY A 1 86 ? 2.048 11.751 37.733 1.00 51.19 86 GLY A O 1
ATOM 660 N N . ARG A 1 87 ? 0.154 12.154 36.566 1.00 52.34 87 ARG A N 1
ATOM 661 C CA . ARG A 1 87 ? -0.490 13.065 37.519 1.00 52.34 87 ARG A CA 1
ATOM 662 C C . ARG A 1 87 ? -1.998 13.069 37.253 1.00 52.34 87 ARG A C 1
ATOM 664 O O . ARG A 1 87 ? -2.395 13.430 36.148 1.00 52.34 87 ARG A O 1
ATOM 671 N N . GLY A 1 88 ? -2.790 12.698 38.257 1.00 45.56 88 GLY A N 1
ATOM 672 C CA . GLY A 1 88 ? -4.178 12.251 38.102 1.00 45.56 88 GLY A CA 1
ATOM 673 C C . GLY A 1 88 ? -4.238 10.804 38.548 1.00 45.56 88 GLY A C 1
ATOM 674 O O . GLY A 1 88 ? -4.384 9.943 37.662 1.00 45.56 88 GLY A O 1
#